Protein AF-A0A937TBY8-F1 (afdb_monomer_lite)

Sequence (88 aa):
MAFLTELRQQAPSHTPESRTFVDEINDLVQQRLQERPALAEYRIRLTTGEDGGLCIHVGQQTFGAVGDVSDPEVRALIQDAIREWDGG

Radius of gyration: 16.33 Å; chains: 1; bounding box: 52×41×25 Å

Secondary structure (DSSP, 8-state):
---------------TT---HHHHHHHHHHHHHHH-HHHHTT-EEEEE-TTS-EEEEETTEEESSGGG-S-HHHHHHHHHHHHHHHT-

pLDDT: mean 77.03, std 15.61, range [36.22, 90.38]

Foldseek 3Di:
DDDDDDDPPPPPPPPVPPCDLQNQLQVQLVVVCVVPVVQVVQVWGWDQ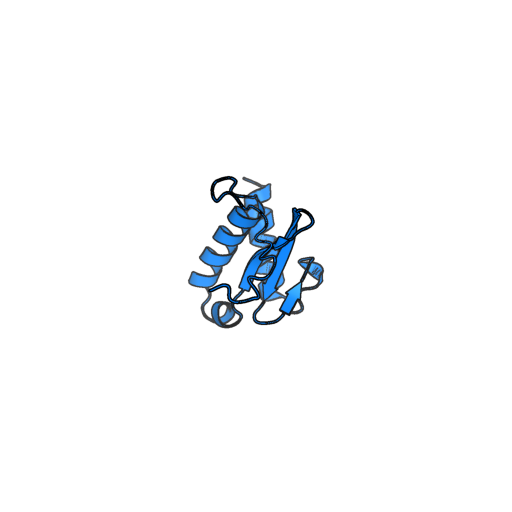DPVRAIWIHGNPDIDRDLVVDPDVVSSVSSVVSVCVSVVD

Structure (mmCIF, N/CA/C/O backbone):
data_AF-A0A937TBY8-F1
#
_entry.id   AF-A0A937TBY8-F1
#
loop_
_atom_site.group_PDB
_atom_site.id
_atom_site.type_symbol
_atom_site.label_atom_id
_atom_site.label_alt_id
_atom_site.label_comp_id
_atom_site.label_asym_id
_atom_site.label_entity_id
_atom_site.label_seq_id
_atom_site.pdbx_PDB_ins_code
_atom_site.Cartn_x
_atom_site.Cartn_y
_atom_site.Cartn_z
_atom_site.occupancy
_atom_site.B_iso_or_equiv
_atom_site.auth_seq_id
_atom_site.auth_comp_id
_atom_site.auth_asym_id
_atom_site.auth_atom_id
_atom_site.pdbx_PDB_model_num
ATOM 1 N N . MET A 1 1 ? 41.657 -27.867 11.223 1.00 47.06 1 MET A N 1
ATOM 2 C CA . MET A 1 1 ? 41.165 -26.566 10.727 1.00 47.06 1 MET A CA 1
ATOM 3 C C . MET A 1 1 ? 40.550 -26.774 9.355 1.00 47.06 1 MET A C 1
ATOM 5 O O . MET A 1 1 ? 41.307 -27.089 8.450 1.00 47.06 1 MET A O 1
ATOM 9 N N . ALA A 1 2 ? 39.219 -26.675 9.262 1.00 46.22 2 ALA A N 1
ATOM 10 C CA . ALA A 1 2 ? 38.398 -26.335 8.085 1.00 46.22 2 ALA A CA 1
ATOM 11 C C . ALA A 1 2 ? 36.997 -26.933 8.309 1.00 46.22 2 ALA A C 1
ATOM 13 O O . ALA A 1 2 ? 36.750 -28.097 8.000 1.00 46.22 2 ALA A O 1
ATOM 14 N N . PHE A 1 3 ? 36.120 -26.160 8.953 1.00 51.59 3 PHE A N 1
ATOM 15 C CA . PHE A 1 3 ? 34.711 -26.509 9.112 1.00 51.59 3 PHE A CA 1
ATOM 16 C C . PHE A 1 3 ? 33.991 -26.327 7.770 1.00 51.59 3 PHE A C 1
ATOM 18 O O . PHE A 1 3 ? 34.202 -25.345 7.064 1.00 51.59 3 PHE A O 1
ATOM 25 N N . LEU A 1 4 ? 33.172 -27.318 7.434 1.00 64.69 4 LEU A N 1
ATOM 26 C CA . LEU A 1 4 ? 32.264 -27.356 6.296 1.00 64.69 4 LEU A CA 1
ATOM 27 C C . LEU A 1 4 ? 31.148 -26.307 6.444 1.00 64.69 4 LEU A C 1
ATOM 29 O O . LEU A 1 4 ? 30.675 -26.077 7.554 1.00 64.69 4 LEU A O 1
ATOM 33 N N . THR A 1 5 ? 30.609 -25.868 5.302 1.00 53.47 5 THR A N 1
ATOM 34 C CA . THR A 1 5 ? 29.264 -25.277 5.150 1.00 53.47 5 THR A CA 1
ATOM 35 C C . THR A 1 5 ? 29.144 -23.789 5.479 1.00 53.47 5 THR A C 1
ATOM 37 O O . THR A 1 5 ? 28.608 -23.421 6.515 1.00 53.47 5 THR A O 1
ATOM 40 N N . GLU A 1 6 ? 29.502 -22.921 4.533 1.00 54.66 6 GLU A N 1
ATOM 41 C CA . GLU A 1 6 ? 28.785 -21.650 4.421 1.00 54.66 6 GLU A CA 1
ATOM 42 C C . GLU A 1 6 ? 27.988 -21.711 3.125 1.00 54.66 6 GLU A C 1
ATOM 44 O O . GLU A 1 6 ? 28.528 -21.760 2.019 1.00 54.66 6 GLU A O 1
ATOM 49 N N . LEU A 1 7 ? 26.679 -21.866 3.301 1.00 53.25 7 LEU A N 1
ATOM 50 C CA . LEU A 1 7 ? 25.691 -21.879 2.241 1.00 53.25 7 LEU A CA 1
ATOM 51 C C . LEU A 1 7 ? 25.960 -20.723 1.279 1.00 53.25 7 LEU A C 1
ATOM 53 O O . LEU A 1 7 ? 26.286 -19.614 1.695 1.00 53.25 7 LEU A O 1
ATOM 57 N N . ARG A 1 8 ? 25.756 -21.005 -0.007 1.00 55.88 8 ARG A N 1
ATOM 58 C CA . ARG A 1 8 ? 25.561 -20.045 -1.089 1.00 55.88 8 ARG A CA 1
ATOM 59 C C . ARG A 1 8 ? 24.424 -19.086 -0.703 1.00 55.88 8 ARG A C 1
ATOM 61 O O . ARG A 1 8 ? 23.301 -19.250 -1.166 1.00 55.88 8 ARG A O 1
ATOM 68 N N . GLN A 1 9 ? 24.693 -18.131 0.183 1.00 54.81 9 GLN A N 1
ATOM 69 C CA . GLN A 1 9 ? 23.776 -17.062 0.546 1.00 54.81 9 GLN A CA 1
ATOM 70 C C . GLN A 1 9 ? 23.763 -16.099 -0.632 1.00 54.81 9 GLN A C 1
ATOM 72 O O . GLN A 1 9 ? 24.513 -15.131 -0.707 1.00 54.81 9 GLN A O 1
ATOM 77 N N . GLN A 1 10 ? 22.931 -16.456 -1.605 1.00 51.09 10 GLN A N 1
ATOM 78 C CA . GLN A 1 10 ? 22.322 -15.518 -2.522 1.00 51.09 10 GLN A CA 1
ATOM 79 C C . GLN A 1 10 ? 21.664 -14.432 -1.668 1.00 51.09 10 GLN A C 1
ATOM 81 O O . GLN A 1 10 ? 20.565 -14.621 -1.159 1.00 51.09 10 GLN A O 1
ATOM 86 N N . ALA A 1 11 ? 22.347 -13.312 -1.482 1.00 44.50 11 ALA A N 1
ATOM 87 C CA . ALA A 1 11 ? 21.659 -12.048 -1.331 1.00 44.50 11 ALA A CA 1
ATOM 88 C C . ALA A 1 11 ? 21.668 -11.442 -2.737 1.00 44.50 11 ALA A C 1
ATOM 90 O O . ALA A 1 11 ? 22.759 -11.166 -3.247 1.00 44.50 11 ALA A O 1
ATOM 91 N N . PRO A 1 12 ? 20.522 -11.305 -3.428 1.00 45.16 12 PRO A N 1
ATOM 92 C CA . PRO A 1 12 ? 20.493 -10.457 -4.604 1.00 45.16 12 PRO A CA 1
ATOM 93 C C . PRO A 1 12 ? 21.008 -9.086 -4.166 1.00 45.16 12 PRO A C 1
ATOM 95 O O . PRO A 1 12 ? 20.625 -8.557 -3.121 1.00 45.16 12 PRO A O 1
ATOM 98 N N . SER A 1 13 ? 21.956 -8.566 -4.931 1.00 36.22 13 SER A N 1
ATOM 99 C CA . SER A 1 13 ? 22.582 -7.267 -4.747 1.00 36.22 13 SER A CA 1
ATOM 100 C C . SER A 1 13 ? 21.534 -6.158 -4.873 1.00 36.22 13 SER A C 1
ATOM 102 O O . SER A 1 13 ? 21.430 -5.521 -5.913 1.00 36.22 13 SER A O 1
ATOM 104 N N . HIS A 1 14 ? 20.727 -5.917 -3.844 1.00 45.91 14 HIS A N 1
ATOM 105 C CA . HIS A 1 14 ? 19.926 -4.702 -3.761 1.00 45.91 14 HIS A CA 1
ATOM 106 C C . HIS A 1 14 ? 20.846 -3.634 -3.180 1.00 45.91 14 HIS A C 1
ATOM 108 O O . HIS A 1 14 ? 20.951 -3.459 -1.967 1.00 45.91 14 HIS A O 1
ATOM 114 N N . THR A 1 15 ? 21.596 -2.969 -4.057 1.00 41.56 15 THR A N 1
ATOM 115 C CA . THR A 1 15 ? 22.244 -1.700 -3.725 1.00 41.56 15 THR A CA 1
ATOM 116 C C . THR A 1 15 ? 21.181 -0.763 -3.137 1.00 41.56 15 THR A C 1
ATOM 118 O O . THR A 1 15 ? 20.190 -0.504 -3.820 1.00 41.56 15 THR A O 1
ATOM 121 N N . PRO A 1 16 ? 21.353 -0.249 -1.906 1.00 49.97 16 PRO A N 1
ATOM 122 C CA . PRO A 1 16 ? 20.336 0.520 -1.175 1.00 49.97 16 PRO A CA 1
ATOM 123 C C . PRO A 1 16 ? 20.023 1.917 -1.761 1.00 49.97 16 PRO A C 1
ATOM 125 O O . PRO A 1 16 ? 19.462 2.756 -1.065 1.00 49.97 16 PRO A O 1
ATOM 128 N N . GLU A 1 17 ? 20.375 2.191 -3.022 1.00 44.34 17 GLU A N 1
ATOM 129 C CA . GLU A 1 17 ? 20.375 3.546 -3.601 1.00 44.34 17 GLU A CA 1
ATOM 130 C C . GLU A 1 17 ? 19.478 3.716 -4.839 1.00 44.34 17 GLU A C 1
ATOM 132 O O . GLU A 1 17 ? 19.330 4.826 -5.343 1.00 44.34 17 GLU A O 1
ATOM 137 N N . SER A 1 18 ? 18.820 2.656 -5.318 1.00 49.47 18 SER A N 1
ATOM 138 C CA . SER A 1 18 ? 17.776 2.766 -6.346 1.00 49.47 18 SER A CA 1
ATOM 139 C C . SER A 1 18 ? 16.418 2.596 -5.685 1.00 49.47 18 SER A C 1
ATOM 141 O O . SER A 1 18 ? 15.869 1.499 -5.663 1.00 49.47 18 SER A O 1
ATOM 143 N N . ARG A 1 19 ? 15.908 3.680 -5.090 1.00 55.78 19 ARG A N 1
ATOM 144 C CA . ARG A 1 19 ? 14.543 3.718 -4.557 1.00 55.78 19 ARG A CA 1
ATOM 145 C C . ARG A 1 19 ? 13.601 3.387 -5.717 1.00 55.78 19 ARG A C 1
ATOM 147 O O . ARG A 1 19 ? 13.564 4.124 -6.701 1.00 55.78 19 ARG A O 1
ATOM 154 N N . T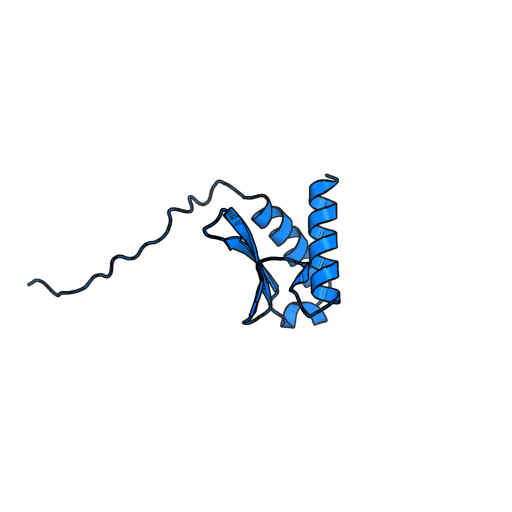HR A 1 20 ? 12.958 2.226 -5.670 1.00 76.50 20 THR A N 1
ATOM 155 C CA . THR A 1 20 ? 12.062 1.808 -6.750 1.00 76.50 20 THR A CA 1
ATOM 156 C C . THR A 1 20 ? 10.723 2.520 -6.594 1.00 76.50 20 THR A C 1
ATOM 158 O O . THR A 1 20 ? 10.375 2.940 -5.493 1.00 76.50 20 THR A O 1
ATOM 161 N N . PHE A 1 21 ? 9.932 2.625 -7.664 1.00 79.50 21 PHE A N 1
ATOM 162 C CA . PHE A 1 21 ? 8.577 3.182 -7.561 1.00 79.50 21 PHE A CA 1
ATOM 163 C C . PHE A 1 21 ? 7.726 2.445 -6.505 1.00 79.50 21 PHE A C 1
ATOM 165 O O . PHE A 1 21 ? 6.864 3.028 -5.856 1.00 79.50 21 PHE A O 1
ATOM 172 N N . VAL A 1 22 ? 8.008 1.155 -6.283 1.00 85.94 22 VAL A N 1
ATOM 173 C CA . VAL A 1 22 ? 7.367 0.343 -5.246 1.00 85.94 22 VAL A CA 1
ATOM 174 C C . VAL A 1 22 ? 7.722 0.824 -3.841 1.00 85.94 22 VAL A C 1
ATOM 176 O O . VAL A 1 22 ? 6.849 0.826 -2.978 1.00 85.94 22 VAL A O 1
ATOM 179 N N . ASP A 1 23 ? 8.968 1.240 -3.602 1.00 85.44 23 ASP A N 1
ATOM 180 C CA . ASP A 1 23 ? 9.374 1.829 -2.323 1.00 85.44 23 ASP A CA 1
ATOM 181 C C . ASP A 1 23 ? 8.631 3.147 -2.072 1.00 85.44 23 ASP A C 1
ATOM 183 O O . ASP A 1 23 ? 8.153 3.370 -0.963 1.00 85.44 23 ASP A O 1
ATOM 187 N N . GLU A 1 24 ? 8.453 3.979 -3.104 1.00 88.12 24 GLU A N 1
ATOM 188 C CA . GLU A 1 24 ? 7.689 5.231 -2.995 1.00 88.12 24 GLU A CA 1
ATOM 189 C C . GLU A 1 24 ? 6.210 4.973 -2.672 1.00 88.12 24 GLU A C 1
ATOM 191 O O . GLU A 1 24 ? 5.653 5.568 -1.748 1.00 88.12 24 GLU A O 1
ATOM 196 N N . ILE A 1 25 ? 5.576 4.027 -3.372 1.00 88.12 25 ILE A N 1
ATOM 197 C CA . ILE A 1 25 ? 4.198 3.610 -3.074 1.00 88.12 25 ILE A CA 1
ATOM 198 C C . ILE A 1 25 ? 4.115 2.998 -1.670 1.00 88.12 25 ILE A C 1
ATOM 200 O O . ILE A 1 25 ? 3.146 3.235 -0.946 1.00 88.12 25 ILE A O 1
ATOM 204 N N . ASN A 1 26 ? 5.117 2.213 -1.262 1.00 89.75 26 ASN A N 1
ATOM 205 C CA . ASN A 1 26 ? 5.172 1.650 0.079 1.00 89.75 26 ASN A CA 1
ATOM 206 C C . ASN A 1 26 ? 5.224 2.758 1.135 1.00 89.75 26 ASN A C 1
ATOM 208 O O . ASN A 1 26 ? 4.485 2.661 2.108 1.00 89.75 26 ASN A O 1
ATOM 212 N N . ASP A 1 27 ? 6.035 3.801 0.953 1.00 89.88 27 ASP A N 1
ATOM 213 C CA . ASP A 1 27 ? 6.103 4.935 1.881 1.00 89.88 27 ASP A CA 1
ATOM 214 C C . ASP A 1 27 ? 4.735 5.622 2.039 1.00 89.88 27 ASP A C 1
ATOM 216 O O . ASP A 1 27 ? 4.296 5.864 3.167 1.00 89.88 27 ASP A O 1
ATOM 220 N N . LEU A 1 28 ? 4.010 5.848 0.935 1.00 89.88 28 LEU A N 1
ATOM 221 C CA . LEU A 1 28 ? 2.641 6.385 0.965 1.00 89.88 28 LEU A CA 1
ATOM 222 C C . LEU A 1 28 ? 1.683 5.469 1.739 1.00 89.88 28 LEU A C 1
ATOM 224 O O . LEU A 1 28 ? 0.908 5.919 2.587 1.00 89.88 28 LEU A O 1
ATOM 228 N N . VAL A 1 29 ? 1.759 4.160 1.493 1.00 89.62 29 VAL A N 1
ATOM 229 C CA . VAL A 1 29 ? 0.959 3.163 2.214 1.00 89.62 29 VAL A CA 1
ATOM 230 C C . VAL A 1 29 ? 1.287 3.159 3.705 1.00 89.62 29 VAL A C 1
ATOM 232 O O . VAL A 1 29 ? 0.367 3.191 4.522 1.00 89.62 29 VAL A O 1
ATOM 235 N N . GLN A 1 30 ? 2.569 3.167 4.080 1.00 90.06 30 GLN A N 1
ATOM 236 C CA . GLN A 1 30 ? 2.989 3.213 5.481 1.00 90.06 30 GLN A CA 1
ATOM 237 C C . GLN A 1 30 ? 2.481 4.481 6.171 1.00 90.06 30 GLN A C 1
ATOM 239 O O . GLN A 1 30 ? 1.949 4.387 7.275 1.00 90.06 30 GLN A O 1
ATOM 244 N N . GLN A 1 31 ? 2.572 5.642 5.516 1.00 89.31 31 GLN A N 1
ATOM 245 C CA . GLN A 1 31 ? 2.067 6.903 6.060 1.00 89.31 31 GLN A CA 1
ATOM 246 C C . GLN A 1 31 ? 0.566 6.815 6.373 1.00 89.31 31 GLN A C 1
ATOM 248 O O . GLN A 1 31 ? 0.145 7.136 7.484 1.00 89.31 31 GLN A O 1
ATOM 253 N N . ARG A 1 32 ? -0.241 6.270 5.457 1.00 86.94 32 ARG A N 1
ATOM 254 C CA . ARG A 1 32 ? -1.688 6.110 5.684 1.00 86.94 32 ARG A CA 1
ATOM 255 C C . ARG A 1 32 ? -2.027 5.065 6.745 1.00 86.94 32 ARG A C 1
ATOM 257 O O . ARG A 1 32 ? -3.051 5.184 7.417 1.00 86.94 32 ARG A O 1
ATOM 264 N N . LEU A 1 33 ? -1.184 4.050 6.930 1.00 86.75 33 LEU A N 1
ATOM 265 C CA . LEU A 1 33 ? -1.343 3.075 8.014 1.00 86.75 33 LEU A CA 1
ATOM 266 C C . LEU A 1 33 ? -1.085 3.696 9.389 1.00 86.75 33 LEU A C 1
ATOM 268 O O . LEU A 1 33 ? -1.734 3.296 10.355 1.00 86.75 33 LEU A O 1
ATOM 272 N N . GLN A 1 34 ? -0.209 4.703 9.486 1.00 85.38 34 GLN A N 1
ATOM 273 C CA . GLN A 1 34 ? -0.025 5.461 10.732 1.00 85.38 34 GLN A CA 1
ATOM 274 C C . GLN A 1 34 ? -1.295 6.224 11.129 1.00 85.38 34 GLN A C 1
ATOM 276 O O . GLN A 1 34 ? -1.597 6.338 12.316 1.00 85.38 34 GLN A O 1
ATOM 281 N N . GLU A 1 35 ? -2.068 6.695 10.151 1.00 85.12 35 GLU A N 1
ATOM 282 C CA . GLU A 1 35 ? -3.347 7.376 10.376 1.00 85.12 35 GLU A CA 1
ATOM 283 C C . GLU A 1 35 ? -4.512 6.403 10.640 1.00 85.12 35 GLU A C 1
ATOM 285 O O . GLU A 1 35 ? -5.577 6.813 11.106 1.00 85.12 35 GLU A O 1
ATOM 290 N N . ARG A 1 36 ? -4.328 5.102 10.365 1.00 83.12 36 ARG A N 1
ATOM 291 C CA . ARG A 1 36 ? -5.364 4.060 10.464 1.00 83.12 36 ARG A CA 1
ATOM 292 C C . ARG A 1 36 ? -4.891 2.868 11.306 1.00 83.12 36 ARG A C 1
ATOM 294 O O . ARG A 1 36 ? -4.584 1.807 10.756 1.00 83.12 36 ARG A O 1
ATOM 301 N N . PRO A 1 37 ? -4.909 2.975 12.647 1.00 77.06 37 PRO A N 1
ATOM 302 C CA . PRO A 1 37 ? -4.423 1.914 13.533 1.00 77.06 37 PRO A CA 1
ATOM 303 C C . PRO A 1 37 ? -5.164 0.577 13.365 1.00 77.06 37 PRO A C 1
ATOM 305 O O . PRO A 1 37 ? -4.553 -0.471 13.543 1.00 77.06 37 PRO A O 1
ATOM 308 N N . ALA A 1 38 ? -6.435 0.594 12.944 1.00 79.31 38 ALA A N 1
ATOM 309 C CA . ALA A 1 38 ? -7.200 -0.620 12.637 1.00 79.31 38 ALA A CA 1
ATOM 310 C C . ALA A 1 38 ? -6.610 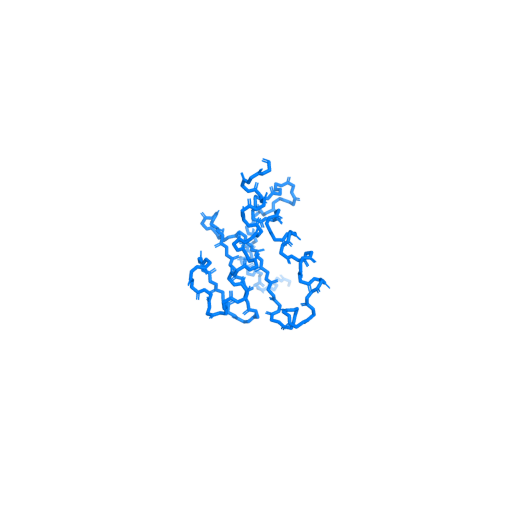-1.433 11.468 1.00 79.31 38 ALA A C 1
ATOM 312 O O . ALA A 1 38 ? -6.741 -2.652 11.439 1.00 79.31 38 ALA A O 1
ATOM 313 N N . LEU A 1 39 ? -5.941 -0.772 10.513 1.00 75.69 39 LEU A N 1
ATOM 314 C CA . LEU A 1 39 ? -5.281 -1.439 9.387 1.00 75.69 39 LEU A CA 1
ATOM 315 C C . LEU A 1 39 ? -3.812 -1.779 9.686 1.00 75.69 39 LEU A C 1
ATOM 317 O O . LEU A 1 39 ? -3.250 -2.697 9.088 1.00 75.69 39 LEU A O 1
ATOM 321 N N . ALA A 1 40 ? -3.191 -1.081 10.640 1.00 74.69 40 ALA A N 1
ATOM 322 C CA . ALA A 1 40 ? -1.811 -1.332 11.052 1.00 74.69 40 ALA A CA 1
ATOM 323 C C . ALA A 1 40 ? -1.608 -2.747 11.632 1.00 74.69 40 ALA A C 1
ATOM 325 O O . ALA A 1 40 ? -0.529 -3.327 11.484 1.00 74.69 40 ALA A O 1
ATOM 326 N N . GLU A 1 41 ? -2.648 -3.345 12.227 1.00 77.06 41 GLU A N 1
ATOM 327 C CA . GLU A 1 41 ? -2.609 -4.726 12.734 1.00 77.06 41 GLU A CA 1
ATOM 328 C C . GLU A 1 41 ? -2.349 -5.764 11.630 1.00 77.06 41 GLU A C 1
ATOM 330 O O . GLU A 1 41 ? -1.709 -6.788 11.880 1.00 77.06 41 GLU A O 1
ATOM 335 N N . TYR A 1 42 ? -2.749 -5.476 10.387 1.00 77.44 42 TYR A N 1
ATOM 336 C CA . TYR A 1 42 ? -2.543 -6.375 9.250 1.00 77.44 42 TYR A CA 1
ATOM 337 C C . TYR A 1 42 ? -1.105 -6.369 8.720 1.00 77.44 42 TYR A C 1
ATOM 339 O O . TYR A 1 42 ? -0.816 -7.139 7.808 1.00 77.44 42 TYR A O 1
ATOM 347 N N . ARG A 1 43 ? -0.196 -5.540 9.269 1.00 83.12 43 ARG A N 1
ATOM 348 C CA . ARG A 1 43 ? 1.220 -5.440 8.852 1.00 83.12 43 ARG A CA 1
ATOM 349 C C . ARG A 1 43 ? 1.375 -5.412 7.328 1.00 83.12 43 ARG A C 1
ATOM 351 O O . ARG A 1 43 ? 2.017 -6.282 6.738 1.00 83.12 43 ARG A O 1
ATOM 358 N N . ILE A 1 44 ? 0.730 -4.439 6.697 1.00 87.81 44 ILE A N 1
ATOM 359 C CA . ILE A 1 44 ? 0.750 -4.293 5.242 1.00 87.81 44 ILE A CA 1
ATOM 360 C C . ILE A 1 44 ? 2.090 -3.686 4.820 1.00 87.81 44 ILE A C 1
ATOM 362 O O . ILE A 1 44 ? 2.540 -2.705 5.412 1.00 87.81 44 ILE A O 1
ATOM 366 N N . ARG A 1 45 ? 2.734 -4.261 3.804 1.00 88.81 45 ARG A N 1
ATOM 367 C CA . ARG A 1 45 ? 4.003 -3.778 3.247 1.00 88.81 45 ARG A CA 1
ATOM 368 C C . ARG A 1 45 ? 4.075 -4.071 1.758 1.00 88.81 45 ARG A C 1
ATOM 370 O O . ARG A 1 45 ? 3.702 -5.161 1.342 1.00 88.81 45 ARG A O 1
ATOM 377 N N . LEU A 1 46 ? 4.602 -3.143 0.972 1.00 89.31 46 LEU A N 1
ATOM 378 C CA . LEU A 1 46 ? 4.888 -3.374 -0.439 1.00 89.31 46 LEU A CA 1
ATOM 379 C C . LEU A 1 46 ? 6.393 -3.511 -0.651 1.00 89.31 46 LEU A C 1
ATOM 381 O O . LEU A 1 46 ? 7.192 -2.859 0.022 1.00 89.31 46 LEU A O 1
ATOM 385 N N . THR A 1 47 ? 6.771 -4.419 -1.539 1.00 86.88 47 THR A N 1
ATOM 386 C CA . THR A 1 47 ? 8.159 -4.733 -1.885 1.00 86.88 47 THR A CA 1
ATOM 387 C C . THR A 1 47 ? 8.260 -5.038 -3.372 1.00 86.88 47 THR A C 1
ATOM 389 O O . THR A 1 47 ? 7.272 -5.387 -4.018 1.00 86.88 47 THR A O 1
ATOM 392 N N . THR A 1 48 ? 9.458 -4.909 -3.927 1.00 82.94 48 THR A N 1
ATOM 393 C CA . THR A 1 48 ? 9.731 -5.301 -5.311 1.00 82.94 48 THR A CA 1
ATOM 394 C C . THR A 1 48 ? 10.113 -6.776 -5.344 1.00 82.94 48 THR A C 1
ATOM 396 O O . THR A 1 48 ? 11.049 -7.186 -4.655 1.00 82.94 48 THR A O 1
ATOM 399 N N . GLY A 1 49 ? 9.375 -7.574 -6.116 1.00 79.19 49 GLY A N 1
ATOM 400 C CA . GLY A 1 49 ? 9.658 -8.996 -6.317 1.00 79.19 49 GLY A CA 1
ATOM 401 C C . GLY A 1 49 ? 10.904 -9.240 -7.174 1.00 79.19 49 GLY A C 1
ATOM 402 O O . GLY A 1 49 ? 11.423 -8.320 -7.806 1.00 79.19 49 GLY A O 1
ATOM 403 N N . GLU A 1 50 ? 11.364 -10.493 -7.241 1.00 73.81 50 GLU A N 1
ATOM 404 C CA . GLU A 1 50 ? 12.530 -10.889 -8.057 1.00 73.81 50 GLU A CA 1
ATOM 405 C C . GLU A 1 50 ? 12.335 -10.605 -9.557 1.00 73.81 50 GLU A C 1
ATOM 407 O O . GLU A 1 50 ? 13.298 -10.305 -10.259 1.00 73.81 50 GLU A O 1
ATOM 412 N N . ASP A 1 51 ? 11.087 -10.614 -10.036 1.00 74.12 51 ASP A N 1
ATOM 413 C CA . ASP A 1 51 ? 10.717 -10.254 -11.411 1.00 74.12 51 ASP A CA 1
ATOM 414 C C . ASP A 1 51 ? 10.695 -8.730 -11.670 1.00 74.12 51 ASP A C 1
ATOM 416 O O . ASP A 1 51 ? 10.379 -8.290 -12.775 1.00 74.12 51 ASP A O 1
ATOM 420 N N . GLY A 1 52 ? 10.981 -7.902 -10.656 1.00 71.56 52 GLY A N 1
ATOM 421 C CA . GLY A 1 52 ? 10.867 -6.438 -10.724 1.00 71.56 52 GLY A CA 1
ATOM 422 C C . GLY A 1 52 ? 9.432 -5.910 -10.599 1.00 71.56 52 GLY A C 1
ATOM 423 O O . GLY A 1 52 ? 9.196 -4.713 -10.762 1.00 71.56 52 GLY A O 1
ATOM 424 N N . GLY A 1 53 ? 8.469 -6.794 -10.329 1.00 80.00 53 GLY A N 1
ATOM 425 C CA . GLY A 1 53 ? 7.059 -6.458 -10.141 1.00 80.00 53 GLY A CA 1
ATOM 426 C C . GLY A 1 53 ? 6.710 -6.007 -8.720 1.00 80.00 53 GLY A C 1
ATOM 427 O O . GLY A 1 53 ? 7.503 -6.134 -7.787 1.00 80.00 53 GLY A O 1
ATOM 428 N N . LEU A 1 54 ? 5.482 -5.512 -8.556 1.00 83.94 54 LEU A N 1
ATOM 429 C CA . LEU A 1 54 ? 4.915 -5.141 -7.261 1.00 83.94 54 LEU A CA 1
ATOM 430 C C . LEU A 1 54 ? 4.532 -6.395 -6.458 1.00 83.94 54 LEU A C 1
ATOM 432 O O . LEU A 1 54 ? 3.695 -7.180 -6.895 1.00 83.94 54 LEU A O 1
ATOM 436 N N . CYS A 1 55 ? 5.081 -6.550 -5.258 1.00 88.62 55 CYS A N 1
ATOM 437 C CA . CYS A 1 55 ? 4.663 -7.549 -4.281 1.00 88.62 55 CYS A CA 1
ATOM 438 C C . CYS A 1 55 ? 4.009 -6.868 -3.078 1.00 88.62 55 CYS A C 1
ATOM 440 O O . CYS A 1 55 ? 4.514 -5.891 -2.530 1.00 88.62 55 CYS A O 1
ATOM 442 N N . ILE A 1 56 ? 2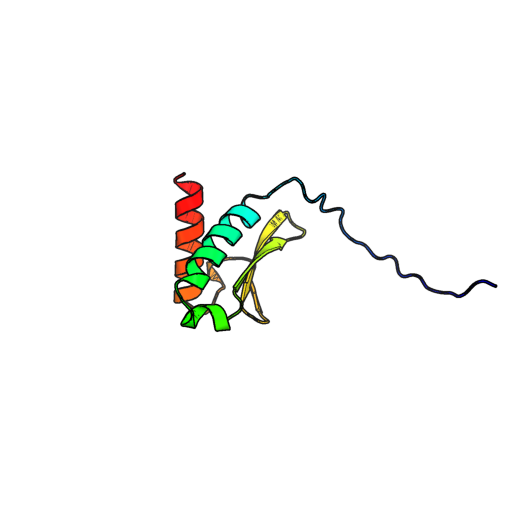.866 -7.396 -2.654 1.00 89.94 56 ILE A N 1
ATOM 443 C CA . ILE A 1 56 ? 2.053 -6.857 -1.566 1.00 89.94 56 ILE A CA 1
ATOM 444 C C . ILE A 1 56 ? 2.008 -7.896 -0.458 1.00 89.94 56 ILE A C 1
ATOM 446 O O . ILE A 1 56 ? 1.426 -8.964 -0.615 1.00 89.94 56 ILE A O 1
ATOM 450 N N . HIS A 1 57 ? 2.578 -7.577 0.689 1.00 89.88 57 HIS A N 1
ATOM 451 C CA . HIS A 1 57 ? 2.515 -8.398 1.885 1.00 89.88 57 HIS A CA 1
ATOM 452 C C . HIS A 1 57 ? 1.411 -7.879 2.803 1.00 89.88 57 HIS A C 1
ATOM 454 O O . HIS A 1 57 ? 1.397 -6.702 3.153 1.00 89.88 57 HIS A O 1
ATOM 460 N N . VAL A 1 58 ? 0.500 -8.759 3.213 1.00 89.06 58 VAL A N 1
ATOM 461 C CA . VAL A 1 58 ? -0.541 -8.490 4.213 1.00 89.06 58 VAL A CA 1
ATOM 462 C C . VAL A 1 58 ? -0.426 -9.567 5.285 1.00 89.06 58 VAL A C 1
ATOM 464 O O . VAL A 1 58 ? -0.901 -10.698 5.132 1.00 89.06 58 VAL A O 1
ATOM 467 N N . GLY A 1 59 ? 0.277 -9.238 6.364 1.00 86.88 59 GLY A N 1
ATOM 468 C 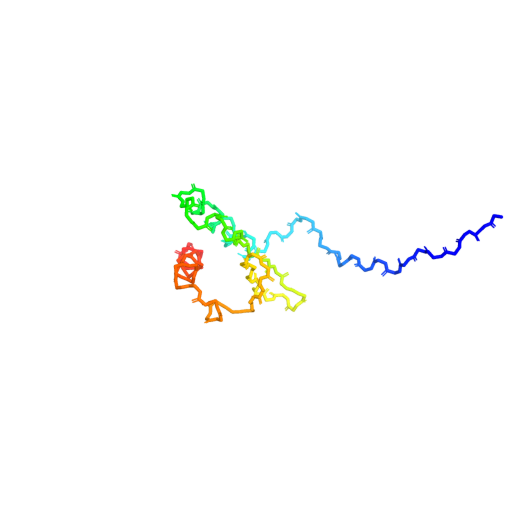CA . GLY A 1 59 ? 0.544 -10.150 7.468 1.00 86.88 59 GLY A CA 1
ATOM 469 C C . GLY A 1 59 ? 1.439 -11.306 7.029 1.00 86.88 59 GLY A C 1
ATOM 470 O O . GLY A 1 59 ? 2.640 -11.134 6.853 1.00 86.88 59 GLY A O 1
ATOM 471 N N . GLN A 1 60 ? 0.851 -12.495 6.886 1.00 86.00 60 GLN A N 1
ATOM 472 C CA . GLN A 1 60 ? 1.546 -13.708 6.425 1.00 86.00 60 GLN A CA 1
ATOM 473 C C . GLN A 1 60 ? 1.292 -14.019 4.945 1.00 86.00 60 GLN A C 1
ATOM 475 O O . GLN A 1 60 ? 1.901 -14.931 4.393 1.00 86.00 60 GLN A O 1
ATOM 480 N N . GLN A 1 61 ? 0.378 -13.290 4.307 1.00 87.38 61 GLN A N 1
ATOM 481 C CA . GLN A 1 61 ? 0.008 -13.511 2.916 1.00 87.38 61 GLN A CA 1
ATOM 482 C C . GLN A 1 61 ? 0.790 -12.559 2.020 1.00 87.38 61 GLN A C 1
ATOM 484 O O . GLN A 1 61 ? 1.032 -11.410 2.386 1.00 87.38 61 GLN A O 1
ATOM 489 N N . THR A 1 62 ? 1.181 -13.045 0.847 1.00 87.88 62 THR A N 1
ATOM 490 C CA . THR A 1 62 ? 1.840 -12.239 -0.182 1.00 87.88 62 THR A CA 1
ATOM 491 C C . THR A 1 62 ? 1.032 -12.341 -1.464 1.00 87.88 62 THR A C 1
ATOM 493 O O . THR A 1 62 ? 0.642 -13.435 -1.864 1.00 87.88 62 THR A O 1
ATOM 496 N N . PHE A 1 63 ? 0.785 -11.202 -2.091 1.00 89.31 63 PHE A N 1
ATOM 497 C CA . PHE A 1 63 ? -0.012 -11.051 -3.297 1.00 89.31 63 PHE A CA 1
ATOM 498 C C . PHE A 1 63 ? 0.840 -10.382 -4.376 1.00 89.31 63 PHE A C 1
ATOM 500 O O . PHE A 1 63 ? 1.598 -9.457 -4.085 1.00 89.31 63 PHE A O 1
ATOM 507 N N . GLY A 1 64 ? 0.722 -10.845 -5.619 1.00 84.62 64 GLY A N 1
ATOM 508 C CA . GLY A 1 64 ? 1.408 -10.237 -6.768 1.00 84.62 64 GLY A CA 1
ATOM 509 C C . GLY A 1 64 ? 0.612 -9.106 -7.421 1.00 84.62 64 GLY A C 1
ATOM 510 O O . GLY A 1 64 ? 1.148 -8.353 -8.227 1.00 84.62 64 GLY A O 1
ATOM 511 N N . ALA A 1 65 ? -0.673 -8.975 -7.087 1.00 85.00 65 ALA A N 1
ATOM 512 C CA . ALA A 1 65 ? -1.524 -7.925 -7.612 1.00 85.00 65 ALA A CA 1
ATOM 513 C C . ALA A 1 65 ? -2.466 -7.383 -6.541 1.00 85.00 65 ALA A C 1
ATOM 515 O O . ALA A 1 65 ? -2.957 -8.098 -5.668 1.00 85.00 65 ALA A O 1
ATOM 516 N N . VAL A 1 66 ? -2.790 -6.098 -6.671 1.00 86.38 66 VAL A N 1
ATOM 517 C CA . VAL A 1 66 ? -3.743 -5.408 -5.793 1.00 86.38 66 VAL A CA 1
ATOM 518 C C . VAL A 1 66 ? -5.130 -6.065 -5.854 1.00 86.38 66 VAL A C 1
ATOM 520 O O . VAL A 1 66 ? -5.861 -6.069 -4.871 1.00 86.38 66 VAL A O 1
ATOM 523 N N . GLY A 1 67 ? -5.486 -6.669 -6.994 1.00 84.69 67 GLY A N 1
ATOM 524 C CA . GLY A 1 67 ? -6.746 -7.393 -7.178 1.00 84.69 67 GLY A CA 1
ATOM 525 C C . GLY A 1 67 ? -6.877 -8.678 -6.355 1.00 84.69 67 GLY A C 1
ATOM 526 O O . GLY A 1 67 ? -8.003 -9.035 -6.014 1.00 84.69 67 GLY A O 1
ATOM 527 N N . ASP A 1 68 ? -5.761 -9.325 -6.002 1.00 87.00 68 ASP A N 1
ATOM 528 C CA . ASP A 1 68 ? -5.755 -10.587 -5.244 1.00 87.00 68 ASP A CA 1
ATOM 529 C C . ASP A 1 68 ? -5.920 -10.373 -3.733 1.00 87.00 68 ASP A C 1
ATOM 531 O O . ASP A 1 68 ? -6.226 -11.309 -2.990 1.00 87.00 68 ASP A O 1
ATOM 535 N N . VAL A 1 69 ? -5.738 -9.135 -3.263 1.00 87.38 69 VAL A N 1
ATOM 536 C CA . VAL A 1 69 ? -5.902 -8.778 -1.855 1.00 87.38 69 VAL A CA 1
ATOM 537 C C . VAL A 1 69 ? -7.369 -8.954 -1.462 1.00 87.38 69 VAL A C 1
ATOM 539 O O . VAL A 1 69 ? -8.256 -8.275 -1.982 1.00 87.38 69 VAL A O 1
ATOM 542 N N . SER A 1 70 ? -7.624 -9.870 -0.524 1.00 84.38 70 SER A N 1
ATOM 543 C CA . SER A 1 70 ? -8.985 -10.203 -0.081 1.00 84.38 70 SER A CA 1
ATOM 544 C C . SER A 1 70 ? -9.652 -9.078 0.710 1.00 84.38 70 SER A C 1
ATOM 546 O O . SER A 1 70 ? -10.877 -8.972 0.705 1.00 84.38 70 SER A O 1
ATOM 548 N N . ASP A 1 71 ? -8.857 -8.249 1.386 1.00 84.56 71 ASP A N 1
ATOM 549 C CA . ASP A 1 71 ? -9.368 -7.144 2.183 1.00 84.56 71 ASP A CA 1
ATOM 550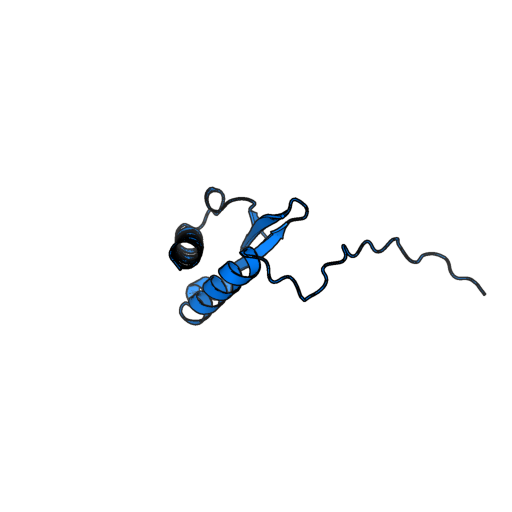 C C . ASP A 1 71 ? -9.633 -5.904 1.303 1.00 84.56 71 ASP A C 1
ATOM 552 O O . ASP A 1 71 ? -8.702 -5.356 0.697 1.00 84.56 71 ASP A O 1
ATOM 556 N N . PRO A 1 72 ? -10.896 -5.452 1.193 1.00 87.00 72 PRO A N 1
ATOM 557 C CA . PRO A 1 72 ? -11.249 -4.347 0.315 1.00 87.00 72 PRO A CA 1
ATOM 558 C C . PRO A 1 72 ? -10.697 -3.002 0.801 1.00 87.00 72 PRO A C 1
ATOM 560 O O . PRO A 1 72 ? -10.444 -2.137 -0.040 1.00 87.00 72 PRO A O 1
ATOM 563 N N . GLU A 1 73 ? -10.488 -2.814 2.109 1.00 87.31 73 GLU A N 1
ATOM 564 C CA . GLU A 1 73 ? -9.894 -1.586 2.646 1.00 87.31 73 GLU A CA 1
ATOM 565 C C . GLU A 1 73 ? -8.403 -1.518 2.329 1.00 87.31 73 GLU A C 1
ATOM 567 O O . GLU A 1 73 ? -7.929 -0.485 1.853 1.00 87.31 73 GLU A O 1
ATOM 572 N N . VAL A 1 74 ? -7.673 -2.624 2.507 1.00 86.69 74 VAL A N 1
ATOM 573 C CA . VAL A 1 74 ? -6.256 -2.711 2.119 1.00 86.69 74 VAL A CA 1
ATOM 574 C C . VAL A 1 74 ? -6.098 -2.482 0.621 1.00 86.69 74 VAL A C 1
ATOM 576 O O . VAL A 1 74 ? -5.234 -1.717 0.190 1.00 86.69 74 VAL A O 1
ATOM 579 N N . ARG A 1 75 ? -6.970 -3.091 -0.187 1.00 90.38 75 ARG A N 1
ATOM 580 C CA . ARG A 1 75 ? -6.972 -2.895 -1.636 1.00 90.38 75 ARG A CA 1
ATOM 581 C C . ARG A 1 75 ? -7.180 -1.431 -2.013 1.00 90.38 75 ARG A C 1
ATOM 583 O O . ARG A 1 75 ? -6.432 -0.909 -2.836 1.00 90.38 75 ARG A O 1
ATOM 590 N N . ALA A 1 76 ? -8.177 -0.778 -1.417 1.00 90.25 76 ALA A N 1
ATOM 591 C CA . ALA A 1 76 ? -8.456 0.632 -1.660 1.00 90.25 76 ALA A CA 1
ATOM 592 C C . ALA A 1 76 ? -7.276 1.517 -1.240 1.00 90.25 76 ALA A C 1
ATOM 594 O O . ALA A 1 76 ? -6.886 2.398 -1.996 1.00 90.25 76 ALA A O 1
ATOM 595 N N . LEU A 1 77 ? -6.662 1.240 -0.086 1.00 88.69 77 LEU A N 1
ATOM 596 C CA . LEU A 1 77 ? -5.513 1.987 0.425 1.00 88.69 77 LEU A CA 1
ATOM 597 C C . LEU A 1 77 ? -4.302 1.906 -0.516 1.00 88.69 77 LEU A C 1
ATOM 599 O O . LEU A 1 77 ? -3.665 2.923 -0.787 1.00 88.69 77 LEU A O 1
ATOM 603 N N . ILE A 1 78 ? -4.013 0.717 -1.050 1.00 87.44 78 ILE A N 1
ATOM 604 C CA . ILE A 1 78 ? -2.923 0.519 -2.013 1.00 87.44 78 ILE A CA 1
ATOM 605 C C . ILE A 1 78 ? -3.248 1.183 -3.355 1.00 87.44 78 ILE A C 1
ATOM 607 O O . ILE A 1 78 ? -2.393 1.856 -3.923 1.00 87.44 78 ILE A O 1
ATOM 611 N N . GLN A 1 79 ? -4.475 1.036 -3.867 1.00 89.75 79 GLN A N 1
ATOM 612 C CA . GLN A 1 79 ? -4.886 1.702 -5.111 1.00 89.75 79 GLN A CA 1
ATOM 613 C C . GLN A 1 79 ? -4.798 3.221 -5.001 1.00 89.75 79 GLN A C 1
ATOM 615 O O . GLN A 1 79 ? -4.348 3.874 -5.935 1.00 89.75 79 GLN A O 1
ATOM 620 N N . ASP A 1 80 ? -5.210 3.779 -3.868 1.00 89.75 80 ASP A N 1
ATOM 621 C CA . ASP A 1 80 ? -5.130 5.210 -3.600 1.00 89.75 80 ASP A CA 1
ATOM 622 C C . ASP A 1 80 ? -3.670 5.689 -3.566 1.00 89.75 80 ASP A C 1
ATOM 624 O O . ASP A 1 80 ? -3.355 6.763 -4.063 1.00 89.75 80 ASP A O 1
ATOM 628 N N . ALA A 1 81 ? -2.746 4.875 -3.039 1.00 89.12 81 ALA A N 1
ATOM 629 C CA . ALA A 1 81 ? -1.313 5.192 -3.020 1.00 89.12 81 ALA A CA 1
ATOM 630 C C . ALA A 1 81 ? -0.703 5.153 -4.425 1.00 89.12 81 ALA A C 1
ATOM 632 O O . ALA A 1 81 ? 0.028 6.060 -4.805 1.00 89.12 81 ALA A O 1
ATOM 633 N N . ILE A 1 82 ? -1.063 4.145 -5.224 1.00 86.88 82 ILE A N 1
ATOM 634 C CA . ILE A 1 82 ? -0.636 4.041 -6.625 1.00 86.88 82 ILE A CA 1
ATOM 635 C C . ILE A 1 82 ? -1.159 5.226 -7.442 1.00 86.88 82 ILE A C 1
ATOM 637 O O . ILE A 1 82 ? -0.415 5.791 -8.232 1.00 86.88 82 ILE A O 1
ATOM 641 N N . ARG A 1 83 ? -2.426 5.616 -7.255 1.00 88.00 83 ARG A N 1
ATOM 642 C CA . ARG A 1 83 ? -3.027 6.761 -7.960 1.00 88.00 83 ARG A CA 1
ATOM 643 C C . ARG A 1 83 ? -2.368 8.084 -7.591 1.00 88.00 83 ARG A C 1
ATOM 645 O O . ARG A 1 83 ? -2.233 8.939 -8.455 1.00 88.00 83 ARG A O 1
ATOM 652 N N . GLU A 1 84 ? -2.007 8.258 -6.323 1.00 86.75 84 GLU A N 1
ATOM 653 C CA . GLU A 1 84 ? -1.299 9.453 -5.866 1.00 86.75 84 GLU A CA 1
ATOM 654 C C . GLU A 1 84 ? 0.109 9.533 -6.461 1.00 86.75 84 GLU A C 1
ATOM 656 O O . GLU A 1 84 ? 0.515 10.602 -6.900 1.00 86.75 84 GLU A O 1
ATOM 661 N N . TRP A 1 85 ? 0.810 8.401 -6.554 1.00 86.00 85 TRP A N 1
ATOM 662 C CA . TRP A 1 85 ? 2.109 8.328 -7.222 1.00 86.00 85 TRP A CA 1
ATOM 663 C C . TRP A 1 85 ? 2.013 8.559 -8.745 1.00 86.00 85 TRP A C 1
ATOM 665 O O . TRP A 1 85 ? 2.806 9.316 -9.288 1.00 86.00 85 TRP A O 1
ATOM 675 N N . ASP A 1 86 ? 1.032 7.959 -9.434 1.00 81.88 86 ASP A N 1
ATOM 676 C CA . ASP A 1 86 ? 0.841 8.092 -10.896 1.00 81.88 86 ASP A CA 1
ATOM 677 C C . ASP A 1 86 ? 0.380 9.498 -11.321 1.00 81.88 86 ASP A C 1
ATOM 679 O O . ASP A 1 86 ? 0.696 9.961 -12.415 1.00 81.88 86 ASP A O 1
ATOM 683 N N . GLY A 1 87 ? -0.375 10.184 -10.459 1.00 73.62 87 GLY A N 1
ATOM 684 C CA . GLY A 1 87 ? -0.865 11.542 -10.702 1.00 73.62 87 GLY A CA 1
ATOM 685 C C . GLY A 1 87 ? 0.091 12.667 -10.284 1.00 73.62 87 GLY A C 1
ATOM 686 O O . GLY A 1 87 ? -0.297 13.832 -10.422 1.00 73.62 87 GLY A O 1
ATOM 687 N N . GLY A 1 88 ? 1.264 12.328 -9.733 1.00 52.28 88 GLY A N 1
ATOM 688 C CA . GLY A 1 88 ? 2.284 13.255 -9.222 1.00 52.28 88 GLY A CA 1
ATOM 689 C C . GLY A 1 88 ? 3.215 13.837 -10.279 1.00 52.28 88 GLY A C 1
ATOM 690 O O . GLY A 1 88 ? 3.489 13.161 -11.294 1.00 52.28 88 GLY A O 1
#